Protein AF-A0A401TQV2-F1 (afdb_monomer_lite)

Sequence (112 aa):
MDKAWREVSLRTMISAWKKLWPECVAGRHFEGFKEPPVMPVIVSLGKSMGLEVSEEDVEELVEDHKNELTTEELQHLHKMQQEEVAEEISSEEEKGAGGNISSAEIKELCFL

Radius of gyration: 25.91 Å; chains: 1; bounding box: 52×68×43 Å

pLDDT: mean 79.49, std 15.05, range [44.44, 97.0]

Secondary structure (DSSP, 8-state):
-HHHHTTS-HHHHHHHHHHH-HHHHTT---TT-----HHHHHHHHHHHTT----HHHHHHHHHHT-SPPPHHHHHHHHHHHHHHHHHHHHHHHGGG-S----HHHHHHHTT-

Organism: Chiloscyllium punctatum (NCBI:txid137246)

Foldseek 3Di:
DVVVVVPQDPVNVLVVCCVVPVPVNPPDPVVPPPPPPVLVVVCVVCVVVVHDDDSVNVVVVCVVVVDDDDPVRVVVVVVVVVVVVVVVVVVVVVVVPPDDPDPVNVVVVVVD

Structure (mmCIF, N/CA/C/O backbone):
data_AF-A0A401TQV2-F1
#
_entry.id   AF-A0A401TQV2-F1
#
loop_
_atom_site.group_PDB
_atom_site.id
_atom_site.type_symbol
_atom_site.label_atom_id
_atom_site.label_alt_id
_atom_site.label_comp_id
_atom_site.label_asym_id
_atom_site.label_entity_id
_atom_site.label_seq_id
_atom_site.pdbx_PDB_ins_code
_atom_site.Cartn_x
_atom_site.Cartn_y
_atom_site.Cartn_z
_atom_site.occupancy
_atom_site.B_iso_or_equiv
_atom_site.auth_seq_id
_atom_site.auth_comp_id
_atom_site.auth_asym_id
_atom_site.auth_atom_id
_atom_site.pdbx_PDB_model_num
ATOM 1 N N . MET A 1 1 ? -0.790 8.997 21.495 1.00 54.03 1 MET A N 1
ATOM 2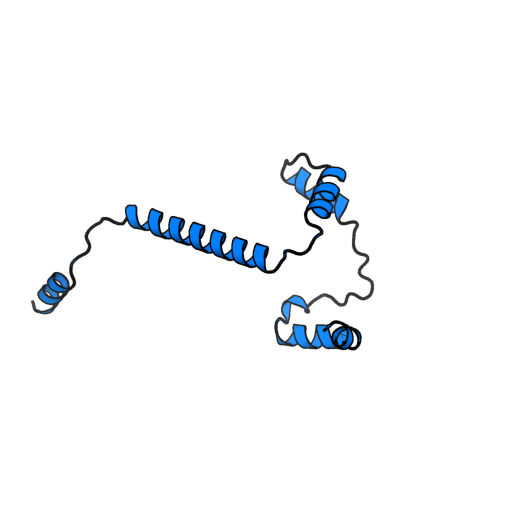 C CA . MET A 1 1 ? 0.248 8.027 21.929 1.00 54.03 1 MET A CA 1
ATOM 3 C C . MET A 1 1 ? 1.618 8.323 21.314 1.00 54.03 1 MET A C 1
ATOM 5 O O . MET A 1 1 ? 2.618 7.739 21.713 1.00 54.03 1 MET A O 1
ATOM 9 N N . ASP A 1 2 ? 1.704 9.300 20.418 1.00 65.44 2 ASP A N 1
ATOM 10 C CA . ASP A 1 2 ? 2.848 9.519 19.519 1.00 65.44 2 ASP A CA 1
ATOM 11 C C . ASP A 1 2 ? 4.083 10.088 20.215 1.00 65.44 2 ASP A C 1
ATOM 13 O O . ASP A 1 2 ? 5.184 10.074 19.675 1.00 65.44 2 ASP A O 1
ATOM 17 N N . LYS A 1 3 ? 3.915 10.608 21.435 1.00 74.19 3 LYS A N 1
ATOM 18 C CA . LYS A 1 3 ? 5.027 11.130 22.229 1.00 74.19 3 LYS A CA 1
ATOM 19 C C . LYS A 1 3 ? 5.921 10.009 22.769 1.00 74.19 3 LYS A C 1
ATOM 21 O O . LYS A 1 3 ? 7.132 10.151 22.715 1.00 74.19 3 LYS A O 1
ATOM 26 N N . ALA A 1 4 ? 5.333 8.897 23.215 1.00 78.12 4 ALA A N 1
ATOM 27 C CA . ALA A 1 4 ? 6.082 7.757 23.748 1.00 78.12 4 ALA A CA 1
ATOM 28 C C . ALA A 1 4 ? 6.836 6.999 22.642 1.00 78.12 4 ALA A C 1
ATOM 30 O O . ALA A 1 4 ? 7.974 6.587 22.835 1.00 78.12 4 ALA A O 1
ATOM 31 N N . TRP A 1 5 ? 6.237 6.879 21.453 1.00 77.25 5 TRP A N 1
ATOM 32 C CA . TRP A 1 5 ? 6.858 6.205 20.308 1.00 77.25 5 TRP A CA 1
ATOM 33 C C . TRP A 1 5 ? 8.083 6.935 19.754 1.00 77.25 5 TRP A C 1
ATOM 35 O O . TRP A 1 5 ? 9.018 6.284 19.298 1.00 77.25 5 TRP A O 1
ATOM 45 N N . ARG A 1 6 ? 8.134 8.269 19.862 1.00 79.62 6 ARG A N 1
ATOM 46 C CA . ARG A 1 6 ? 9.316 9.055 19.467 1.00 79.62 6 ARG A CA 1
ATOM 47 C C . ARG A 1 6 ? 10.558 8.758 20.309 1.00 79.62 6 ARG A C 1
ATOM 49 O O . ARG A 1 6 ? 11.668 8.964 19.831 1.00 79.62 6 ARG A O 1
ATOM 56 N N . GLU A 1 7 ? 10.385 8.284 21.540 1.00 86.50 7 GLU A N 1
ATOM 57 C CA . GLU A 1 7 ? 11.493 7.933 22.438 1.00 86.50 7 GLU A CA 1
ATOM 58 C C . GLU A 1 7 ? 12.022 6.511 22.181 1.00 86.50 7 GLU A C 1
ATOM 60 O O . GLU A 1 7 ? 13.107 6.144 22.642 1.00 86.50 7 GLU A O 1
ATOM 65 N N . VAL A 1 8 ? 11.285 5.697 21.417 1.00 84.31 8 VAL A N 1
ATOM 66 C CA . VAL A 1 8 ? 11.686 4.330 21.090 1.00 84.31 8 VAL A CA 1
ATOM 67 C C . VAL A 1 8 ? 12.704 4.358 19.959 1.00 84.31 8 VAL A C 1
ATOM 69 O O . VAL A 1 8 ? 12.393 4.645 18.806 1.00 84.31 8 VAL A O 1
ATOM 72 N N . SER A 1 9 ? 13.947 4.001 20.279 1.00 85.31 9 SER A N 1
ATOM 73 C CA . SER A 1 9 ? 14.971 3.839 19.250 1.00 85.31 9 SER A CA 1
ATOM 74 C C . SER A 1 9 ? 14.642 2.667 18.316 1.00 85.31 9 SER A C 1
ATOM 76 O O . SER A 1 9 ? 14.133 1.629 18.754 1.00 85.31 9 SER A O 1
ATOM 78 N N . LEU A 1 10 ? 15.034 2.783 17.043 1.00 81.12 10 LEU A N 1
ATOM 79 C CA . LEU A 1 10 ? 14.942 1.691 16.068 1.00 81.12 10 LEU A CA 1
ATOM 80 C C . LEU A 1 10 ? 15.606 0.409 16.596 1.00 81.12 10 LEU A C 1
ATOM 82 O O . LEU A 1 10 ? 15.074 -0.683 16.438 1.00 81.12 10 LEU A O 1
ATOM 86 N N . ARG A 1 11 ? 16.725 0.540 17.317 1.00 82.06 11 ARG A N 1
ATOM 87 C CA . ARG A 1 11 ? 17.410 -0.581 17.974 1.00 82.06 11 ARG A CA 1
ATOM 88 C C . ARG A 1 11 ? 16.522 -1.290 18.998 1.00 82.06 11 ARG A C 1
ATOM 90 O O . ARG A 1 11 ? 16.519 -2.521 19.048 1.00 82.06 11 ARG A O 1
ATOM 97 N N . THR A 1 12 ? 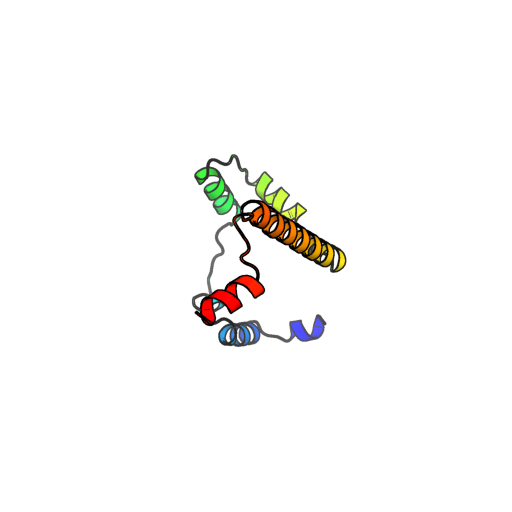15.798 -0.536 19.824 1.00 88.44 12 THR A N 1
ATOM 98 C CA . THR A 1 12 ? 14.869 -1.088 20.822 1.00 88.44 12 THR A CA 1
ATOM 99 C C . THR A 1 12 ? 13.741 -1.844 20.130 1.00 88.44 12 THR A C 1
ATOM 101 O O . THR A 1 12 ? 13.452 -2.982 20.495 1.00 88.44 12 THR A O 1
ATOM 104 N N . MET A 1 13 ? 13.173 -1.251 19.079 1.00 85.06 13 MET A N 1
ATOM 105 C CA . MET A 1 13 ? 12.110 -1.856 18.280 1.00 85.06 13 MET A CA 1
ATOM 106 C C . MET A 1 13 ? 12.575 -3.147 17.591 1.00 85.06 13 MET A C 1
ATOM 108 O O . MET A 1 13 ? 11.954 -4.192 17.763 1.00 85.06 13 MET A O 1
ATOM 112 N N . ILE A 1 14 ? 13.726 -3.119 16.914 1.00 83.38 14 ILE A N 1
ATOM 113 C CA . ILE A 1 14 ? 14.354 -4.298 16.296 1.00 83.38 14 ILE A CA 1
ATOM 114 C C . ILE A 1 14 ? 14.619 -5.391 17.339 1.00 83.38 14 ILE A C 1
ATOM 116 O O . ILE A 1 14 ? 14.393 -6.567 17.072 1.00 83.38 14 ILE A O 1
ATOM 120 N N . SER A 1 15 ? 15.065 -5.028 18.544 1.00 84.12 15 SER A N 1
ATOM 121 C CA . SER A 1 15 ? 15.335 -5.998 19.615 1.00 84.12 15 SER A CA 1
ATOM 122 C C . SER A 1 15 ? 14.062 -6.673 20.132 1.00 84.12 15 SER A C 1
ATOM 124 O O . SER A 1 15 ? 14.097 -7.858 20.466 1.00 84.12 15 SER A O 1
ATOM 126 N N . ALA A 1 16 ? 12.949 -5.939 20.195 1.00 89.25 16 ALA A N 1
ATOM 127 C CA . ALA A 1 16 ? 11.647 -6.493 20.552 1.00 89.25 16 ALA A CA 1
ATOM 128 C C . ALA A 1 16 ? 11.134 -7.439 19.455 1.00 89.25 16 ALA A C 1
ATOM 130 O O . ALA A 1 16 ? 10.824 -8.597 19.738 1.00 89.25 16 ALA A O 1
ATOM 131 N N . TRP A 1 17 ? 11.156 -6.994 18.196 1.00 85.88 17 TRP A N 1
ATOM 132 C CA . TRP A 1 17 ? 10.753 -7.810 17.050 1.00 85.88 17 TRP A CA 1
ATOM 133 C C . TRP A 1 17 ? 11.624 -9.049 16.869 1.00 85.88 17 TRP A C 1
ATOM 135 O O . TRP A 1 17 ? 11.097 -10.110 16.571 1.00 85.88 17 TRP A O 1
ATOM 145 N N . LYS A 1 18 ? 12.928 -8.980 17.154 1.00 85.81 18 LYS A N 1
ATOM 146 C CA . LYS A 1 18 ? 13.828 -10.142 17.089 1.00 85.81 18 LYS A CA 1
ATOM 147 C C . LYS A 1 18 ? 13.421 -11.259 18.049 1.00 85.81 18 LYS A C 1
ATOM 149 O O . LYS A 1 18 ? 13.705 -12.418 17.774 1.00 85.81 18 LYS A O 1
ATOM 154 N N . LYS A 1 19 ? 12.803 -10.921 19.186 1.00 87.94 19 LYS A N 1
ATOM 155 C CA . LYS A 1 19 ? 12.316 -11.913 20.155 1.00 87.94 19 LYS A CA 1
ATOM 156 C C . LYS A 1 19 ? 10.995 -12.542 19.724 1.00 87.94 19 LYS A C 1
ATOM 158 O O . LYS A 1 19 ? 10.797 -13.721 19.981 1.00 87.94 19 LYS A O 1
ATOM 163 N N . LEU A 1 20 ? 10.109 -11.753 19.118 1.00 87.62 20 LEU A N 1
ATOM 164 C CA . LEU A 1 20 ? 8.775 -12.199 18.709 1.00 87.62 20 LEU A CA 1
ATOM 165 C C . LEU A 1 20 ? 8.795 -12.915 17.356 1.00 87.62 20 LEU A C 1
ATOM 167 O O . LEU A 1 20 ? 8.156 -13.945 17.192 1.00 87.62 20 LEU A O 1
ATOM 171 N N . TRP A 1 21 ? 9.557 -12.381 16.406 1.00 83.19 21 TRP A N 1
ATOM 172 C CA . TRP A 1 21 ? 9.691 -12.895 15.051 1.00 83.19 21 TRP A CA 1
ATOM 173 C C . TRP A 1 21 ? 11.144 -12.757 14.573 1.00 83.19 21 TRP A C 1
ATOM 175 O O . TRP A 1 21 ? 11.490 -11.821 13.842 1.00 83.19 21 TRP A O 1
ATOM 185 N N . PRO A 1 22 ? 12.021 -13.700 14.961 1.00 80.25 22 PRO A N 1
ATOM 186 C CA . PRO A 1 22 ? 13.439 -13.652 14.622 1.00 80.25 22 PRO A CA 1
ATOM 187 C C . PRO A 1 22 ? 13.690 -13.560 13.116 1.00 80.25 22 PRO A C 1
ATOM 189 O O . PRO A 1 22 ? 14.563 -12.807 12.704 1.00 80.25 22 PRO A O 1
ATOM 192 N N . GLU A 1 23 ? 12.904 -14.259 12.297 1.00 76.88 23 GLU A N 1
ATOM 193 C CA . GLU A 1 23 ? 13.045 -14.290 10.833 1.00 76.88 23 GLU A CA 1
ATOM 194 C C . GLU A 1 23 ? 12.780 -12.936 10.161 1.00 76.88 23 GLU A C 1
ATOM 196 O O . GLU A 1 23 ? 13.433 -12.597 9.182 1.00 76.88 23 GLU A O 1
ATOM 201 N N . CYS A 1 24 ? 11.896 -12.106 10.725 1.00 68.88 24 CYS A N 1
ATOM 202 C CA . CYS A 1 24 ? 11.616 -10.765 10.206 1.00 68.88 24 CYS A CA 1
ATOM 203 C C . CYS A 1 24 ? 12.787 -9.792 10.468 1.00 68.88 24 CYS A C 1
ATOM 205 O O . CYS A 1 24 ? 12.930 -8.758 9.810 1.00 68.88 24 CYS A O 1
ATOM 207 N N . VAL A 1 25 ? 13.658 -10.130 11.423 1.00 72.25 25 VAL A N 1
ATOM 208 C CA . VAL A 1 25 ? 14.847 -9.345 11.791 1.00 72.25 25 VAL A CA 1
ATOM 209 C C . VAL A 1 25 ? 16.149 -10.002 11.308 1.00 72.25 25 VAL A C 1
ATOM 211 O O . VAL A 1 25 ? 17.175 -9.332 11.164 1.00 72.25 25 VAL A O 1
ATOM 214 N N . ALA A 1 26 ? 16.132 -11.303 11.029 1.00 60.03 26 ALA A N 1
ATOM 215 C CA . ALA A 1 26 ? 17.272 -12.054 10.535 1.00 60.03 26 ALA A CA 1
ATOM 216 C C . ALA A 1 26 ? 17.553 -11.665 9.077 1.00 60.03 26 ALA A C 1
ATOM 218 O O . ALA A 1 26 ? 16.842 -12.056 8.163 1.00 60.03 26 ALA A O 1
ATOM 219 N N . GLY A 1 27 ? 18.601 -10.868 8.864 1.00 57.47 27 GLY A N 1
ATOM 220 C CA . GLY A 1 27 ? 19.101 -10.525 7.527 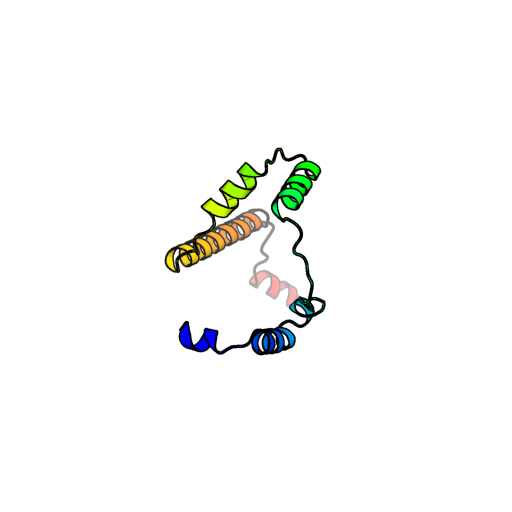1.00 57.47 27 GLY A CA 1
ATOM 221 C C . GLY A 1 27 ? 19.027 -9.045 7.158 1.00 57.47 27 GLY A C 1
ATOM 222 O O . GLY A 1 27 ? 19.660 -8.646 6.187 1.00 57.47 27 GLY A O 1
ATOM 223 N N . ARG A 1 28 ? 18.345 -8.199 7.942 1.00 58.16 28 ARG A N 1
ATOM 224 C CA . ARG A 1 28 ? 18.293 -6.749 7.687 1.00 58.16 28 ARG A CA 1
ATOM 225 C C . ARG A 1 28 ? 19.077 -5.958 8.724 1.00 58.16 28 ARG A C 1
ATOM 227 O O . ARG A 1 28 ? 18.518 -5.290 9.588 1.00 58.16 28 ARG A O 1
ATOM 234 N N . HIS A 1 29 ? 20.402 -5.992 8.606 1.00 56.78 29 HIS A N 1
ATOM 235 C CA . HIS A 1 29 ? 21.175 -4.809 8.969 1.00 56.78 29 HIS A CA 1
ATOM 236 C C . HIS A 1 29 ? 20.904 -3.778 7.866 1.00 56.78 29 HIS A C 1
ATOM 238 O O . HIS A 1 29 ? 21.529 -3.823 6.816 1.00 56.78 29 HIS A O 1
ATOM 244 N N . PHE A 1 30 ? 19.938 -2.880 8.076 1.00 55.91 30 PHE A N 1
ATOM 245 C CA . PHE A 1 30 ? 19.582 -1.797 7.141 1.00 55.91 30 PHE A CA 1
ATOM 246 C C . PHE A 1 30 ? 20.696 -0.740 6.963 1.00 55.91 30 PHE A C 1
ATOM 248 O O . PHE A 1 30 ? 20.463 0.347 6.445 1.00 55.91 30 PHE A O 1
ATOM 255 N N . GLU A 1 31 ? 21.919 -1.029 7.402 1.00 53.62 31 GLU A N 1
ATOM 256 C CA . GLU A 1 31 ? 23.060 -0.137 7.263 1.00 53.62 31 GLU A CA 1
ATOM 257 C C . GLU A 1 31 ? 23.592 -0.258 5.827 1.00 53.62 31 GLU A C 1
ATOM 259 O O . GLU A 1 31 ? 24.222 -1.250 5.466 1.00 53.62 31 GLU A O 1
ATOM 264 N N . GLY A 1 32 ? 23.285 0.727 4.978 1.00 54.31 32 GLY A N 1
ATOM 265 C CA . GLY A 1 32 ? 23.749 0.761 3.586 1.00 54.31 32 GLY A CA 1
ATOM 266 C C . GLY A 1 32 ? 22.845 0.059 2.567 1.00 54.31 32 GLY A C 1
ATOM 267 O O . GLY A 1 32 ? 23.259 -0.116 1.421 1.00 54.31 32 GLY A O 1
ATOM 268 N N . PHE A 1 33 ? 21.612 -0.309 2.935 1.00 54.69 33 PHE A N 1
ATOM 269 C CA . PHE A 1 33 ? 20.620 -0.742 1.951 1.00 54.69 33 PHE A CA 1
ATOM 270 C C . PHE A 1 33 ? 20.218 0.460 1.092 1.00 54.69 33 PHE A C 1
ATOM 272 O O . PHE A 1 33 ? 19.452 1.323 1.518 1.00 54.69 33 PHE A O 1
ATOM 279 N N . LYS A 1 34 ? 20.777 0.544 -0.117 1.00 59.66 34 LYS A N 1
ATOM 280 C CA . LYS A 1 34 ? 20.267 1.454 -1.135 1.00 59.66 34 LYS A CA 1
ATOM 281 C C . LYS A 1 34 ? 19.004 0.814 -1.681 1.00 59.66 34 LYS A C 1
ATOM 283 O O . LYS A 1 34 ? 19.091 -0.119 -2.475 1.00 59.66 34 LYS A O 1
ATOM 288 N N . GLU A 1 35 ? 17.866 1.281 -1.188 1.00 60.72 35 GLU A N 1
ATOM 289 C CA . GLU A 1 35 ? 16.561 0.818 -1.632 1.00 60.72 35 GLU A CA 1
ATOM 290 C C . GLU A 1 35 ? 16.502 0.967 -3.160 1.00 60.72 35 GLU A C 1
ATOM 292 O O . GLU A 1 35 ? 16.697 2.076 -3.679 1.00 60.72 35 GLU A O 1
ATOM 297 N N . PRO A 1 36 ? 16.401 -0.145 -3.911 1.00 66.12 36 PRO A N 1
ATOM 298 C CA . PRO A 1 36 ? 16.291 -0.058 -5.353 1.00 66.12 36 PRO A CA 1
ATOM 299 C C . PRO A 1 36 ? 15.009 0.709 -5.689 1.00 66.12 36 PRO A C 1
ATOM 301 O O . PRO A 1 36 ? 14.040 0.630 -4.931 1.00 66.12 36 PRO A O 1
ATOM 304 N N . PRO A 1 37 ? 14.979 1.454 -6.806 1.00 78.62 37 PRO A N 1
ATOM 305 C CA . PRO A 1 37 ? 13.764 2.141 -7.214 1.00 78.62 37 PRO A CA 1
ATOM 306 C C . PRO A 1 37 ? 12.651 1.097 -7.375 1.00 78.62 37 PRO A C 1
ATOM 308 O O . PRO A 1 37 ? 12.754 0.188 -8.196 1.00 78.62 37 PRO A O 1
ATOM 311 N N . VAL A 1 38 ? 11.627 1.191 -6.527 1.00 83.94 38 VAL A N 1
ATOM 312 C CA . VAL A 1 38 ? 10.589 0.159 -6.379 1.00 83.94 38 V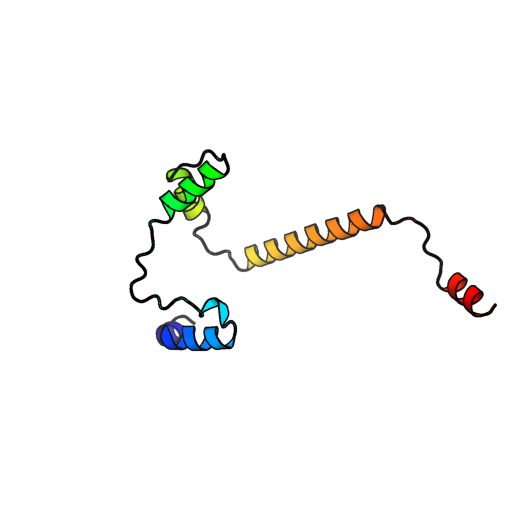AL A CA 1
ATOM 313 C C . VAL A 1 38 ? 9.675 0.127 -7.608 1.00 83.94 38 VAL A C 1
ATOM 315 O O . VAL A 1 38 ? 9.343 -0.946 -8.106 1.00 83.94 38 VAL A O 1
ATOM 318 N N . MET A 1 39 ? 9.369 1.303 -8.159 1.00 87.44 39 MET A N 1
ATOM 319 C CA . MET A 1 39 ? 8.527 1.492 -9.346 1.00 87.44 39 MET A CA 1
ATOM 320 C C . MET A 1 39 ? 8.976 0.653 -10.559 1.00 87.44 39 MET A C 1
ATOM 322 O O . MET A 1 39 ? 8.202 -0.193 -11.014 1.00 87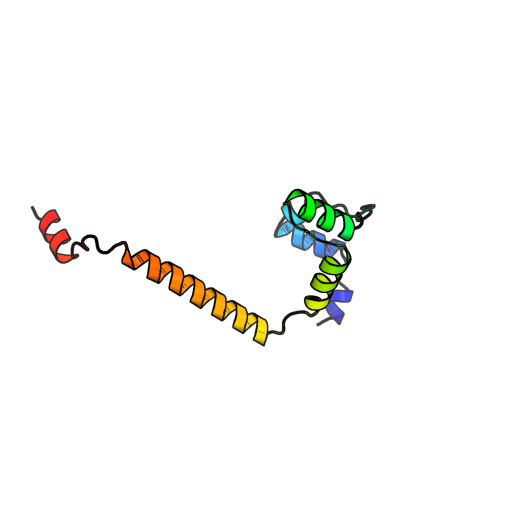.44 39 MET A O 1
ATOM 326 N N . PRO A 1 40 ? 10.228 0.760 -11.054 1.00 89.50 40 PRO A N 1
ATOM 327 C CA . PRO A 1 40 ? 10.665 -0.026 -12.207 1.00 89.50 40 PRO A CA 1
ATOM 328 C C . PRO A 1 40 ? 10.729 -1.533 -11.923 1.00 89.50 40 PRO A C 1
ATOM 330 O O . PRO A 1 40 ? 10.572 -2.332 -12.847 1.00 89.50 40 PRO A O 1
ATOM 333 N N . VAL A 1 41 ? 10.930 -1.947 -10.665 1.00 92.44 41 VAL A N 1
ATOM 334 C CA . VAL A 1 41 ? 10.896 -3.369 -10.282 1.00 92.44 41 VAL A CA 1
ATOM 335 C C . VAL A 1 41 ? 9.475 -3.920 -10.396 1.00 92.44 41 VAL A C 1
ATOM 337 O O . VAL A 1 41 ? 9.289 -4.982 -10.990 1.00 92.44 41 VAL A O 1
ATOM 340 N N . ILE A 1 42 ? 8.478 -3.190 -9.889 1.00 92.56 42 ILE A N 1
ATOM 341 C CA . ILE A 1 42 ? 7.062 -3.576 -9.979 1.00 92.56 42 ILE A CA 1
ATOM 342 C C . ILE A 1 42 ? 6.616 -3.637 -11.442 1.00 92.56 42 ILE A C 1
ATOM 344 O O . ILE A 1 42 ? 6.051 -4.643 -11.867 1.00 92.56 42 ILE A O 1
ATOM 348 N N . VAL A 1 43 ? 6.943 -2.618 -12.241 1.00 94.94 43 VAL A N 1
ATOM 349 C CA . VAL A 1 43 ? 6.620 -2.589 -13.677 1.00 94.94 43 VAL A CA 1
ATOM 350 C C . VAL A 1 43 ? 7.271 -3.757 -14.420 1.00 94.94 43 VAL A C 1
ATOM 352 O O . VAL A 1 43 ? 6.627 -4.420 -15.234 1.00 94.94 43 VAL A O 1
ATOM 355 N N . SER A 1 44 ? 8.544 -4.055 -14.136 1.00 94.75 44 SER A N 1
ATOM 356 C CA . SER A 1 44 ? 9.229 -5.212 -14.722 1.00 94.75 44 SER A CA 1
ATOM 357 C C . SER A 1 44 ? 8.562 -6.532 -14.333 1.00 94.75 44 SER A C 1
ATOM 359 O O . SER A 1 44 ? 8.466 -7.435 -15.167 1.00 94.75 44 SER A O 1
ATOM 361 N N . LEU A 1 45 ? 8.119 -6.662 -13.081 1.00 95.62 45 LEU A N 1
ATOM 362 C CA . LEU A 1 45 ? 7.430 -7.852 -12.595 1.00 95.62 45 LEU A CA 1
ATOM 363 C C . LEU A 1 45 ? 6.077 -8.026 -13.294 1.00 95.62 45 LEU A C 1
ATOM 365 O O . LEU A 1 45 ? 5.821 -9.100 -13.836 1.00 95.62 45 LEU A O 1
ATOM 369 N N . GLY A 1 46 ? 5.266 -6.967 -13.367 1.00 96.00 46 GLY A N 1
ATOM 370 C CA . GLY A 1 46 ? 3.983 -6.979 -14.073 1.00 96.00 46 GLY A CA 1
ATOM 371 C C . GLY A 1 46 ? 4.147 -7.400 -15.533 1.00 96.00 46 GLY A C 1
ATOM 372 O O . GLY A 1 46 ? 3.506 -8.350 -15.981 1.00 96.00 46 GLY A O 1
ATOM 373 N N . LYS A 1 47 ? 5.117 -6.808 -16.239 1.00 96.06 47 LYS A N 1
ATOM 374 C CA . LYS A 1 47 ? 5.451 -7.192 -17.621 1.00 96.06 47 LYS A CA 1
ATOM 375 C C . LYS A 1 47 ? 5.867 -8.657 -17.745 1.00 96.06 47 LYS A C 1
ATOM 377 O O . LYS A 1 47 ? 5.454 -9.328 -18.685 1.00 96.06 47 LYS A O 1
ATOM 382 N N . SER A 1 48 ? 6.648 -9.180 -16.795 1.00 97.00 48 SER A N 1
ATOM 383 C CA . SER A 1 48 ? 7.038 -10.600 -16.785 1.00 97.00 48 SER A CA 1
ATOM 384 C C . SER A 1 48 ? 5.858 -11.555 -16.573 1.00 97.00 48 SER A C 1
ATOM 386 O O . SER A 1 48 ? 5.900 -12.693 -17.035 1.00 97.00 48 SER A O 1
ATOM 388 N N . MET A 1 49 ? 4.792 -11.076 -15.927 1.00 96.56 49 MET A N 1
ATOM 389 C CA . MET A 1 49 ? 3.523 -11.784 -15.751 1.00 96.56 49 MET A CA 1
ATOM 390 C C . MET A 1 49 ? 2.560 -11.587 -16.934 1.00 96.56 49 MET A C 1
ATOM 392 O O . MET A 1 49 ? 1.454 -12.117 -16.911 1.00 96.56 49 MET A O 1
ATOM 396 N N . GLY A 1 50 ? 2.967 -10.849 -17.975 1.00 96.19 50 GLY A N 1
ATOM 397 C CA . GLY A 1 50 ? 2.125 -10.531 -19.130 1.00 96.19 50 GLY A CA 1
ATOM 398 C C . GLY A 1 50 ? 1.108 -9.416 -18.873 1.00 96.19 50 GLY A C 1
ATOM 399 O O . GLY A 1 50 ? 0.175 -9.266 -19.656 1.00 96.19 50 GLY A O 1
ATOM 400 N N . LEU A 1 51 ? 1.274 -8.649 -17.792 1.00 96.56 51 LEU A N 1
ATOM 401 C CA . LEU A 1 51 ? 0.444 -7.489 -17.486 1.00 96.56 51 LEU A CA 1
ATOM 402 C C . LEU A 1 51 ? 0.983 -6.248 -18.208 1.00 96.56 51 LEU A C 1
ATOM 404 O O . LEU A 1 51 ? 2.193 -5.999 -18.239 1.00 96.56 51 LEU A O 1
ATOM 408 N N . GLU A 1 52 ? 0.075 -5.449 -18.759 1.00 95.19 52 GLU A N 1
ATOM 409 C CA . GLU A 1 52 ? 0.379 -4.119 -19.279 1.00 95.19 52 GLU A CA 1
ATOM 410 C C . GLU A 1 52 ? 0.306 -3.126 -18.117 1.00 95.19 52 GLU A C 1
ATOM 412 O O . GLU A 1 52 ? -0.776 -2.727 -17.708 1.00 95.19 52 GLU A O 1
ATOM 417 N N . VAL A 1 53 ? 1.469 -2.824 -17.530 1.00 94.44 53 VAL A N 1
ATOM 418 C CA . VAL A 1 53 ? 1.608 -1.929 -16.371 1.00 94.44 53 VAL A CA 1
ATOM 419 C C . VAL A 1 53 ? 2.666 -0.871 -16.675 1.00 94.44 53 VAL A C 1
ATOM 421 O O . VAL A 1 53 ? 3.777 -1.190 -17.129 1.00 94.44 53 VAL A O 1
ATOM 424 N N . SER A 1 54 ? 2.318 0.384 -16.427 1.00 95.38 54 SER A N 1
ATOM 425 C CA . SER A 1 54 ? 3.162 1.569 -16.515 1.00 95.38 54 SER A CA 1
ATOM 426 C C . SER A 1 54 ? 3.594 2.046 -15.120 1.00 95.38 54 SER A C 1
ATOM 428 O O . SER A 1 54 ? 3.094 1.573 -14.103 1.00 95.38 54 SER A O 1
ATOM 430 N N . GLU A 1 55 ? 4.571 2.955 -15.048 1.00 93.12 55 GLU A N 1
ATOM 431 C CA . GLU A 1 55 ? 4.940 3.561 -13.757 1.00 93.12 55 GLU A CA 1
ATOM 432 C C . GLU A 1 55 ? 3.816 4.454 -13.210 1.00 93.12 55 GLU A C 1
ATOM 434 O O . GLU A 1 55 ? 3.638 4.504 -11.998 1.00 93.12 55 GLU A O 1
ATOM 439 N N . GLU A 1 56 ? 3.032 5.088 -14.089 1.00 94.25 56 GLU A N 1
ATOM 440 C CA . GLU A 1 56 ? 1.875 5.914 -13.720 1.00 94.25 56 GLU A CA 1
ATOM 441 C C . GLU A 1 56 ? 0.779 5.063 -13.069 1.00 94.25 56 GLU A C 1
ATOM 443 O O . GLU A 1 56 ? 0.283 5.432 -12.012 1.00 94.25 56 GLU A O 1
ATOM 448 N N . ASP A 1 57 ? 0.503 3.872 -13.609 1.00 93.81 57 ASP A N 1
ATOM 449 C CA . ASP A 1 57 ? -0.503 2.950 -13.057 1.00 93.81 57 ASP A CA 1
ATOM 450 C C . ASP A 1 57 ? -0.140 2.509 -11.626 1.00 93.81 57 ASP A C 1
ATOM 452 O O . ASP A 1 57 ? -0.997 2.327 -10.763 1.00 93.81 57 ASP A O 1
ATOM 456 N N . VAL A 1 58 ? 1.158 2.316 -11.362 1.00 92.44 58 VAL A N 1
ATOM 457 C CA . VAL A 1 58 ? 1.648 1.954 -10.025 1.00 92.44 58 VAL A CA 1
ATOM 458 C C . VAL A 1 58 ? 1.562 3.153 -9.079 1.00 92.44 58 VAL A C 1
ATOM 460 O O . VAL A 1 58 ? 1.270 2.971 -7.900 1.00 92.44 58 VAL A O 1
ATOM 463 N N . GLU A 1 59 ? 1.814 4.367 -9.569 1.00 91.75 59 G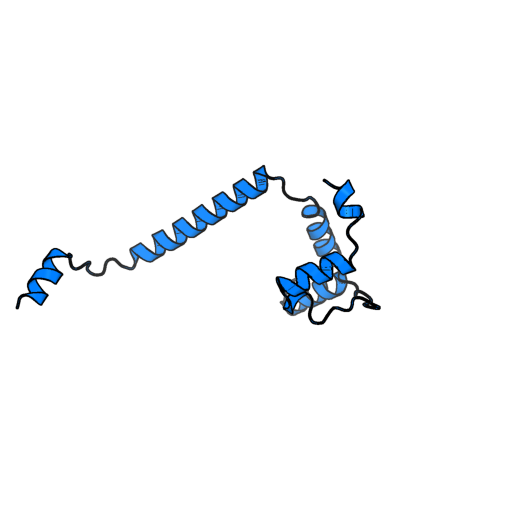LU A N 1
ATOM 464 C CA . GLU A 1 59 ? 1.747 5.586 -8.759 1.00 91.75 59 GLU A CA 1
ATOM 465 C C . GLU A 1 59 ? 0.299 5.932 -8.398 1.00 91.75 59 GLU A C 1
ATOM 467 O O . GLU A 1 59 ? 0.023 6.217 -7.233 1.00 91.75 59 GLU A O 1
ATOM 472 N N . GLU A 1 60 ? -0.628 5.800 -9.350 1.00 93.31 60 GLU A N 1
ATOM 473 C CA . GLU A 1 60 ? -2.073 5.899 -9.124 1.00 93.31 60 GLU A CA 1
ATOM 474 C C . GLU A 1 60 ? -2.519 4.919 -8.033 1.00 93.31 60 GLU A C 1
ATOM 476 O O . GLU A 1 60 ? -3.096 5.336 -7.030 1.00 93.31 60 GLU A O 1
ATOM 481 N N . LEU A 1 61 ? -2.157 3.637 -8.160 1.00 91.81 61 LEU A N 1
ATOM 482 C CA . LEU A 1 61 ? -2.512 2.614 -7.174 1.00 91.81 61 LEU A CA 1
ATOM 483 C C . LEU A 1 61 ? -1.987 2.943 -5.767 1.00 91.81 61 LEU A C 1
ATOM 485 O O . LEU A 1 61 ? -2.680 2.726 -4.771 1.00 91.81 61 LEU A O 1
ATOM 489 N N . VAL A 1 62 ? -0.751 3.439 -5.668 1.00 88.81 62 VAL A N 1
ATOM 490 C CA . VAL A 1 62 ? -0.143 3.809 -4.382 1.00 88.81 62 VAL A CA 1
ATOM 491 C C . VAL A 1 62 ? -0.846 5.017 -3.770 1.00 88.81 62 VAL A C 1
ATOM 493 O O . VAL A 1 62 ? -1.100 5.016 -2.565 1.00 88.81 62 VAL A O 1
ATOM 496 N N . GLU A 1 63 ? -1.158 6.039 -4.566 1.00 90.25 63 GLU A N 1
ATOM 497 C CA . GLU A 1 63 ? -1.815 7.247 -4.066 1.00 90.25 63 GLU A CA 1
ATOM 498 C C . GLU A 1 63 ? -3.277 6.992 -3.676 1.00 90.25 63 GLU A C 1
ATOM 500 O O . GLU A 1 63 ? -3.700 7.457 -2.613 1.00 90.25 63 GLU A O 1
ATOM 505 N N . ASP A 1 64 ? -4.013 6.182 -4.440 1.00 89.25 64 ASP A N 1
ATOM 506 C CA . ASP A 1 64 ? -5.386 5.775 -4.114 1.00 89.25 64 ASP A CA 1
ATOM 507 C C . ASP A 1 64 ? -5.461 5.021 -2.774 1.00 89.25 64 ASP A C 1
ATOM 509 O O . ASP A 1 64 ? -6.412 5.182 -2.005 1.00 89.25 64 ASP A O 1
ATOM 513 N N . HIS A 1 65 ? -4.424 4.241 -2.452 1.00 84.88 65 HIS A N 1
ATOM 514 C CA . HIS A 1 65 ? -4.342 3.414 -1.243 1.00 84.88 65 HIS A CA 1
ATOM 515 C C . HIS A 1 65 ? -3.455 4.012 -0.141 1.00 84.88 65 HIS A C 1
ATOM 517 O O . HIS A 1 65 ? -3.087 3.333 0.820 1.00 84.88 65 HIS A O 1
ATOM 523 N N . LYS A 1 66 ? -3.096 5.289 -0.258 1.00 88.06 66 LYS A N 1
ATOM 524 C CA . LYS A 1 66 ? -2.182 5.960 0.674 1.00 88.06 66 LYS A CA 1
ATOM 525 C C . LYS A 1 66 ? -2.774 6.183 2.057 1.00 88.06 66 LYS A C 1
ATOM 527 O O . LYS A 1 66 ? -2.042 6.257 3.044 1.00 88.06 66 LYS A O 1
ATOM 532 N N . ASN A 1 67 ? -4.088 6.362 2.114 1.00 89.56 67 ASN A N 1
ATOM 533 C CA . ASN A 1 67 ? -4.776 6.641 3.361 1.00 89.56 67 ASN A CA 1
ATOM 534 C C . ASN A 1 67 ? -4.930 5.353 4.166 1.00 89.56 67 ASN A C 1
ATOM 536 O O . ASN A 1 67 ? -5.376 4.329 3.654 1.00 89.56 67 ASN A O 1
ATOM 540 N N . GLU A 1 68 ? -4.580 5.422 5.448 1.00 88.00 68 GLU A N 1
ATOM 541 C CA . GLU A 1 68 ? -4.863 4.333 6.373 1.00 88.00 68 GLU A CA 1
ATOM 542 C C . GLU A 1 68 ? -6.376 4.132 6.488 1.00 88.00 68 GLU A C 1
ATOM 544 O O . GLU A 1 68 ? -7.140 5.098 6.553 1.00 88.00 68 GLU A O 1
ATOM 549 N N . LEU A 1 69 ? -6.797 2.868 6.545 1.00 89.81 69 LEU A N 1
ATOM 550 C CA . LEU A 1 69 ? -8.190 2.532 6.806 1.00 89.81 69 LEU A CA 1
ATOM 551 C C . LEU A 1 69 ? -8.606 3.054 8.179 1.00 89.81 69 LEU A C 1
ATOM 553 O O . LEU A 1 69 ? -7.890 2.906 9.177 1.00 89.81 69 LEU A O 1
ATOM 557 N N . THR A 1 70 ? -9.811 3.602 8.244 1.00 92.31 70 THR A N 1
ATOM 558 C CA . THR A 1 70 ? -10.454 3.914 9.517 1.00 92.31 70 THR A CA 1
ATOM 559 C C . THR A 1 70 ? -10.807 2.630 10.273 1.00 92.31 70 THR A C 1
ATOM 561 O O . THR A 1 70 ? -10.852 1.526 9.720 1.00 92.31 70 THR A O 1
ATOM 564 N N . THR A 1 71 ? -11.067 2.756 11.577 1.00 93.62 71 THR A N 1
ATOM 565 C CA . THR A 1 71 ? -11.443 1.594 12.401 1.00 93.62 71 THR A CA 1
ATOM 566 C C . THR A 1 71 ? -12.759 0.983 11.915 1.00 93.62 71 THR A C 1
ATOM 568 O O . THR A 1 71 ? -12.928 -0.234 11.935 1.00 93.62 71 THR A O 1
ATOM 571 N N . GLU A 1 72 ? -13.672 1.824 11.444 1.00 94.88 72 GLU A N 1
ATOM 572 C CA . GLU A 1 72 ? -14.977 1.460 10.913 1.00 94.88 72 GLU A CA 1
ATOM 573 C C . GLU A 1 72 ? -14.851 0.683 9.593 1.00 94.88 72 GLU A C 1
ATOM 575 O O . GLU A 1 72 ? -15.470 -0.370 9.436 1.00 94.88 72 GLU A O 1
ATOM 580 N N . GLU A 1 73 ? -14.003 1.148 8.669 1.00 92.75 73 GLU A N 1
ATOM 581 C CA . GLU A 1 73 ? -13.725 0.452 7.403 1.00 92.75 73 GLU A CA 1
ATOM 582 C C . GLU A 1 73 ? -13.038 -0.896 7.637 1.00 92.75 73 GLU A C 1
ATOM 584 O O . GLU A 1 73 ? -13.397 -1.894 7.009 1.00 92.75 73 GLU A O 1
ATOM 589 N N . LEU A 1 74 ? -12.104 -0.959 8.592 1.00 93.44 74 LEU A N 1
ATOM 590 C CA . LEU A 1 74 ? -11.436 -2.206 8.962 1.00 93.44 74 LEU A CA 1
ATOM 591 C C . LEU A 1 74 ? -12.422 -3.229 9.550 1.00 93.44 74 LEU A C 1
ATOM 593 O O . LEU A 1 74 ? -12.367 -4.414 9.219 1.00 93.44 74 LEU A O 1
ATOM 597 N N . GLN A 1 75 ? -13.350 -2.782 10.402 1.00 95.25 75 GLN A N 1
ATOM 598 C CA . GLN A 1 75 ? -14.413 -3.635 10.944 1.00 95.25 75 GLN A CA 1
ATOM 599 C C . GLN A 1 75 ? -15.360 -4.136 9.850 1.00 95.25 75 GLN A C 1
ATOM 601 O O . GLN A 1 75 ? -15.775 -5.297 9.884 1.00 95.25 75 GLN A O 1
ATOM 606 N N . HIS A 1 76 ? -15.685 -3.283 8.878 1.00 95.06 76 HIS A N 1
ATOM 607 C CA . HIS A 1 76 ? -16.510 -3.659 7.736 1.00 95.06 76 HIS A CA 1
ATOM 608 C C . HIS A 1 76 ? -15.830 -4.733 6.877 1.00 95.06 76 HIS A C 1
ATOM 610 O O . HIS A 1 76 ? -16.442 -5.760 6.591 1.00 95.06 76 HIS A O 1
ATOM 616 N N . LEU A 1 77 ? -14.547 -4.549 6.550 1.00 93.19 77 LEU A N 1
ATOM 617 C CA . LEU A 1 77 ? -13.727 -5.533 5.833 1.00 93.19 77 LEU A CA 1
ATOM 618 C C . LEU A 1 77 ? -13.683 -6.886 6.548 1.00 93.19 77 LEU A C 1
ATOM 620 O O . LEU A 1 77 ? -13.907 -7.922 5.928 1.00 93.19 77 LEU A O 1
ATOM 624 N N . HIS A 1 78 ? -13.460 -6.882 7.864 1.00 92.44 78 HIS A N 1
ATOM 625 C CA . HIS A 1 78 ? -13.457 -8.113 8.654 1.00 92.44 78 HIS A CA 1
ATOM 626 C C . HIS A 1 78 ? -14.812 -8.833 8.611 1.00 92.44 78 HIS A C 1
ATOM 628 O O . HIS A 1 78 ? -14.856 -10.058 8.522 1.00 92.44 78 HIS A O 1
ATOM 634 N N . LYS A 1 79 ? -15.924 -8.088 8.630 1.00 94.69 79 LYS A N 1
ATOM 635 C CA . LYS A 1 79 ? -17.261 -8.672 8.486 1.00 94.69 79 LYS A CA 1
ATOM 636 C C . LYS A 1 79 ? -17.457 -9.299 7.101 1.00 94.69 79 LYS A C 1
ATOM 638 O O . LYS A 1 79 ? -17.926 -10.428 7.034 1.00 94.69 79 LYS A O 1
ATOM 643 N N . MET A 1 80 ? -17.078 -8.593 6.032 1.00 92.19 80 MET A N 1
ATOM 644 C CA . MET A 1 80 ? -17.167 -9.113 4.660 1.00 92.19 80 MET A CA 1
ATOM 645 C C . MET A 1 80 ? -16.380 -10.416 4.505 1.00 92.19 80 MET A C 1
ATOM 647 O O . MET A 1 80 ? -16.908 -11.388 3.980 1.00 92.19 80 MET A O 1
ATOM 651 N N . GLN A 1 81 ? -15.154 -10.462 5.035 1.00 92.88 81 GLN A N 1
ATOM 652 C CA . GLN A 1 81 ? -14.327 -11.668 5.000 1.00 92.88 81 GLN A CA 1
ATOM 653 C C . GLN A 1 81 ? -14.983 -12.842 5.742 1.00 92.88 81 GLN A C 1
ATOM 655 O O . GLN A 1 81 ? -14.928 -13.974 5.277 1.00 92.88 81 GLN A O 1
ATOM 660 N N . GLN A 1 82 ? -15.605 -12.598 6.901 1.00 90.94 82 GLN A N 1
ATOM 661 C CA . GLN A 1 82 ? -16.316 -13.655 7.628 1.00 90.94 82 GLN A CA 1
ATOM 662 C C . GLN A 1 82 ? -17.537 -14.178 6.866 1.00 90.94 82 GLN A C 1
ATOM 664 O O . GLN A 1 82 ? -17.847 -15.362 6.968 1.00 90.94 82 GLN A O 1
ATOM 669 N N . GLU A 1 83 ? -18.225 -13.307 6.132 1.00 91.00 83 GLU A N 1
ATOM 670 C CA . GLU A 1 83 ? -19.390 -13.660 5.322 1.00 91.00 83 GLU A CA 1
ATOM 671 C C . GLU A 1 83 ? -18.985 -14.493 4.098 1.00 91.00 83 GLU A C 1
ATOM 673 O O . GLU A 1 83 ? -19.560 -15.554 3.881 1.00 91.00 83 GLU A O 1
ATOM 678 N N . GLU A 1 84 ? -17.922 -14.100 3.390 1.00 86.81 84 GLU A N 1
ATOM 679 C CA . GLU A 1 84 ? -17.343 -14.865 2.273 1.00 86.81 84 GLU A CA 1
ATOM 680 C C . GLU A 1 84 ? -16.896 -16.265 2.715 1.00 86.81 84 GLU A C 1
ATOM 682 O O . GLU A 1 84 ? -17.280 -17.266 2.112 1.00 86.81 84 GLU A O 1
ATOM 687 N N . VAL A 1 85 ? -16.167 -16.353 3.834 1.00 82.88 85 VAL A N 1
ATOM 688 C CA . VAL A 1 85 ? -15.760 -17.645 4.401 1.00 82.88 85 VAL A CA 1
ATOM 689 C C . VAL A 1 85 ? -16.985 -18.493 4.738 1.00 82.88 85 VAL A C 1
ATOM 691 O O . VAL A 1 85 ? -16.986 -19.686 4.451 1.00 82.88 85 VAL A O 1
ATOM 694 N N . ALA A 1 86 ? -18.031 -17.903 5.325 1.00 81.62 86 ALA A N 1
ATOM 695 C CA . ALA A 1 86 ? -19.261 -18.615 5.665 1.00 81.62 86 ALA A CA 1
ATOM 696 C C . ALA A 1 86 ? -20.031 -19.124 4.431 1.00 81.62 86 ALA A C 1
ATOM 698 O O . ALA A 1 86 ? -20.664 -20.180 4.495 1.00 81.62 86 ALA A O 1
ATOM 699 N N . GLU A 1 87 ? -19.974 -18.416 3.305 1.00 76.38 87 GLU A N 1
ATOM 700 C CA . GLU A 1 87 ? -20.545 -18.891 2.043 1.00 76.38 87 GLU A CA 1
ATOM 701 C C . GLU A 1 87 ? -19.720 -20.034 1.427 1.00 76.38 87 GLU A C 1
ATOM 703 O O . GLU A 1 87 ? -20.299 -21.005 0.928 1.00 76.38 87 GLU A O 1
ATOM 708 N N . GLU A 1 88 ? -18.388 -19.990 1.520 1.00 71.06 88 GLU A N 1
ATOM 709 C CA . GLU A 1 88 ? -17.516 -21.079 1.053 1.00 71.06 88 GLU A CA 1
ATOM 710 C C . GLU A 1 88 ? -17.758 -22.384 1.828 1.00 71.06 88 GLU A C 1
ATOM 712 O O . GLU A 1 88 ? -17.982 -23.432 1.222 1.00 71.06 88 GLU A O 1
ATOM 717 N N . ILE A 1 89 ? -17.817 -22.343 3.166 1.00 70.50 89 ILE A N 1
ATOM 718 C CA . ILE A 1 89 ? -18.125 -23.558 3.950 1.00 70.50 89 ILE A CA 1
ATOM 719 C C . ILE A 1 89 ? -19.548 -24.077 3.697 1.00 70.50 89 ILE A C 1
ATOM 721 O O . ILE A 1 89 ? -19.754 -25.289 3.647 1.00 70.50 89 ILE A O 1
ATOM 725 N N . SER A 1 90 ? -20.524 -23.188 3.490 1.00 62.69 90 SER A N 1
ATOM 726 C CA . SER A 1 90 ? -21.909 -23.573 3.187 1.00 62.69 90 SER A CA 1
ATOM 727 C C . SER A 1 90 ? -22.048 -24.228 1.806 1.00 62.69 90 SER A C 1
ATOM 729 O O . SER A 1 90 ? -22.848 -25.148 1.630 1.00 62.69 90 SER A O 1
ATOM 731 N N . SER A 1 91 ? -21.290 -23.767 0.811 1.00 56.88 91 SER A N 1
ATOM 732 C CA . SER A 1 91 ? -21.315 -24.325 -0.548 1.00 56.88 91 SER A CA 1
ATOM 733 C C . SER A 1 91 ? -20.550 -25.650 -0.667 1.00 56.88 91 SER A C 1
ATOM 735 O O . SER A 1 91 ? -20.891 -26.484 -1.512 1.00 56.88 91 SER A O 1
ATOM 737 N N . GLU A 1 92 ? -19.590 -25.909 0.224 1.00 53.50 92 GLU A N 1
ATOM 738 C CA . GLU A 1 92 ? -18.878 -27.189 0.298 1.00 53.50 92 GLU A CA 1
ATOM 739 C C . GLU A 1 92 ? -19.705 -28.300 0.988 1.00 53.50 92 GLU A C 1
ATOM 741 O O . GLU A 1 92 ? -19.588 -29.477 0.630 1.00 53.50 92 GLU A O 1
ATOM 746 N N . GLU A 1 93 ? -20.617 -27.950 1.908 1.00 51.84 93 GLU A N 1
ATOM 747 C CA . GLU A 1 93 ? -21.526 -28.913 2.559 1.00 51.84 93 GLU A CA 1
ATOM 748 C C . GLU A 1 93 ? -22.619 -29.467 1.618 1.00 51.84 93 GLU A C 1
ATOM 750 O O . GLU A 1 93 ? -23.066 -30.605 1.801 1.00 51.84 93 GLU A O 1
ATOM 755 N N . GLU A 1 94 ? -23.012 -28.753 0.554 1.00 45.25 94 GLU A N 1
ATOM 756 C CA . GLU A 1 94 ? -24.069 -29.221 -0.366 1.00 45.25 94 GLU A CA 1
ATOM 757 C C . GLU A 1 94 ? -23.618 -30.396 -1.266 1.00 45.25 94 GLU A C 1
ATOM 759 O O . GLU A 1 94 ? -24.444 -31.170 -1.759 1.00 45.25 94 GLU A O 1
ATOM 764 N N . LYS A 1 95 ? -22.305 -30.633 -1.420 1.00 45.69 95 LYS A N 1
ATOM 765 C CA . LYS A 1 95 ? -21.772 -31.844 -2.083 1.00 45.69 95 LYS A CA 1
ATOM 766 C C . LYS A 1 95 ? -21.541 -33.034 -1.146 1.00 45.69 95 LYS A C 1
ATOM 768 O O . LYS A 1 95 ? -21.135 -34.102 -1.610 1.00 45.69 95 LYS A O 1
ATOM 773 N N . GLY A 1 96 ? -21.854 -32.883 0.139 1.00 44.44 96 GLY A N 1
ATOM 774 C CA . GLY A 1 96 ? -21.716 -33.904 1.174 1.00 44.44 96 GLY A CA 1
ATOM 775 C C . GLY A 1 96 ? -23.024 -34.581 1.590 1.00 44.44 96 GLY A C 1
ATOM 776 O O . GLY A 1 96 ? -23.061 -35.199 2.647 1.00 44.44 96 GLY A O 1
ATOM 777 N N . ALA A 1 97 ? -24.104 -34.518 0.801 1.00 44.88 97 ALA A N 1
ATOM 778 C CA . ALA A 1 97 ? -25.368 -35.214 1.099 1.00 44.88 97 ALA A CA 1
ATOM 779 C C . ALA A 1 97 ? -25.307 -36.741 0.833 1.00 44.88 97 ALA A C 1
ATOM 781 O O . ALA A 1 97 ? -26.232 -37.342 0.287 1.00 44.88 97 ALA A O 1
ATOM 782 N N . GLY A 1 98 ? -24.196 -37.383 1.198 1.00 50.72 98 GLY A N 1
ATOM 783 C CA . GLY A 1 98 ? -23.974 -38.822 1.100 1.00 50.72 98 GLY A CA 1
ATOM 784 C C . GLY A 1 98 ? -24.056 -39.501 2.463 1.00 50.72 98 GLY A C 1
ATOM 785 O O . GLY A 1 98 ? -23.037 -39.932 2.984 1.00 50.72 98 GLY A O 1
ATOM 786 N N . GLY A 1 99 ? -25.269 -39.603 3.017 1.00 56.28 99 GLY A N 1
ATOM 787 C CA . GLY A 1 99 ? -25.614 -40.518 4.112 1.00 56.28 99 GLY A CA 1
ATOM 788 C C . GLY A 1 99 ? -25.007 -40.182 5.475 1.00 56.28 99 GLY A C 1
ATOM 789 O O . GLY A 1 99 ? -24.025 -40.790 5.898 1.00 56.28 99 GLY A O 1
ATOM 790 N N . ASN A 1 100 ? -25.649 -39.285 6.223 1.00 57.12 100 ASN A N 1
ATOM 791 C CA . ASN A 1 100 ? -25.397 -39.174 7.655 1.00 57.12 100 ASN A CA 1
ATOM 792 C C . ASN A 1 100 ? -25.999 -40.394 8.374 1.00 57.12 100 ASN A C 1
ATOM 794 O O . ASN A 1 100 ? -27.172 -40.408 8.730 1.00 57.12 100 ASN A O 1
ATOM 798 N N . ILE A 1 101 ? -25.193 -41.433 8.607 1.00 69.50 101 ILE A N 1
ATOM 799 C CA . ILE A 1 101 ? -25.577 -42.496 9.545 1.00 69.50 101 ILE A CA 1
ATOM 800 C C . ILE A 1 101 ? -25.880 -41.823 10.888 1.00 69.50 101 ILE A C 1
ATOM 802 O O . ILE A 1 101 ? -25.040 -41.116 11.455 1.00 69.50 101 ILE A O 1
ATOM 806 N N . SER A 1 102 ? -27.098 -42.007 11.387 1.00 80.00 102 SER A N 1
ATOM 807 C CA . SER A 1 102 ? -27.515 -41.421 12.652 1.00 80.00 102 SER A CA 1
ATOM 808 C C . SER A 1 102 ? -26.724 -42.042 13.805 1.00 80.00 102 SER A C 1
ATOM 810 O O . SER A 1 102 ? -26.370 -43.221 13.799 1.00 80.00 102 SER A O 1
ATOM 812 N N . SER A 1 103 ? -26.477 -41.267 14.865 1.00 67.62 103 SER A N 1
ATOM 813 C CA . SER A 1 103 ? -25.824 -41.792 16.077 1.00 67.62 103 SER A CA 1
ATOM 814 C C . SER A 1 103 ? -26.569 -43.000 16.675 1.00 67.62 103 SER A C 1
ATOM 816 O O . SER A 1 103 ? -25.958 -43.829 17.347 1.00 67.62 103 SER A O 1
ATOM 818 N N . ALA A 1 104 ? -27.875 -43.119 16.412 1.00 78.00 104 ALA A N 1
ATOM 819 C CA . ALA A 1 104 ? -28.672 -44.280 16.789 1.00 78.00 104 ALA A CA 1
ATOM 820 C C . ALA A 1 104 ? -28.262 -45.542 16.011 1.00 78.00 104 ALA A C 1
ATOM 822 O O . ALA A 1 104 ? -28.056 -46.586 16.623 1.00 78.00 104 ALA A O 1
ATOM 823 N N . GLU A 1 105 ? -28.057 -45.433 14.697 1.00 80.31 105 GLU A N 1
ATOM 824 C CA . GLU A 1 105 ? -27.599 -46.542 13.847 1.00 80.31 105 GLU A CA 1
ATOM 825 C C . GLU A 1 105 ? -26.167 -46.989 14.189 1.00 80.31 105 GLU A C 1
ATOM 827 O O . GLU A 1 105 ? -25.868 -48.180 14.153 1.00 80.31 105 GLU A O 1
ATOM 832 N N . ILE A 1 106 ? -25.290 -46.065 14.609 1.00 79.12 106 ILE A N 1
ATOM 833 C CA . ILE A 1 106 ? -23.931 -46.406 15.079 1.00 79.12 106 ILE A CA 1
ATOM 834 C C . ILE A 1 106 ? -23.982 -47.245 16.359 1.00 79.12 106 ILE A C 1
ATOM 836 O O . ILE A 1 106 ? -23.216 -48.195 16.510 1.00 79.12 106 ILE A O 1
ATOM 840 N N . LYS A 1 107 ? -24.879 -46.900 17.291 1.00 78.50 107 LYS A N 1
ATOM 841 C CA . LYS A 1 107 ? -25.002 -47.630 18.558 1.00 78.50 107 LYS A CA 1
ATOM 842 C C . LYS A 1 107 ? -25.424 -49.075 18.319 1.00 78.50 107 LYS A C 1
ATOM 844 O O . LYS A 1 107 ? -24.808 -49.958 18.898 1.00 78.50 107 LYS A O 1
ATOM 849 N N . GLU A 1 108 ? -26.391 -49.316 17.438 1.00 81.31 108 GLU A N 1
ATOM 850 C CA . GLU A 1 108 ? -26.859 -50.671 17.106 1.00 81.31 108 GLU A CA 1
ATOM 851 C C . GLU A 1 108 ? -25.748 -51.567 16.533 1.00 81.31 108 GLU A C 1
ATOM 853 O O . GLU A 1 108 ? -25.636 -52.730 16.909 1.00 81.31 108 GLU A O 1
ATOM 858 N N . LEU A 1 109 ? -24.857 -51.023 15.699 1.00 75.38 109 LEU A N 1
ATOM 859 C CA . LEU A 1 109 ? -23.736 -51.790 15.142 1.00 75.38 109 LEU A CA 1
ATOM 860 C C . LEU A 1 109 ? -22.679 -52.184 16.183 1.00 75.38 109 LEU A C 1
ATOM 862 O O . LEU A 1 109 ? -22.012 -53.199 16.012 1.00 75.38 109 LEU A O 1
ATOM 866 N N . CYS A 1 110 ? -22.506 -51.400 17.248 1.00 70.75 110 CYS A N 1
ATOM 867 C CA . CYS A 1 110 ? -21.529 -51.690 18.302 1.00 70.75 110 CYS A CA 1
ATOM 868 C C . CYS A 1 110 ? -22.036 -52.675 19.367 1.00 70.75 110 CYS A C 1
ATOM 870 O O . CYS A 1 110 ? -21.262 -53.058 20.245 1.00 70.75 110 CYS A O 1
ATOM 872 N N . PHE A 1 111 ? -23.315 -53.056 19.315 1.00 69.69 111 PHE A N 1
ATOM 873 C CA . PHE A 1 111 ? -23.929 -54.017 20.236 1.00 69.69 111 PHE A CA 1
ATOM 874 C C . PHE A 1 111 ? -24.290 -55.363 19.573 1.00 69.69 111 PHE A C 1
ATOM 876 O O . PHE A 1 111 ? -24.919 -56.200 20.223 1.00 69.69 111 PHE A O 1
ATOM 883 N N . LEU A 1 112 ? -23.855 -55.582 18.325 1.00 53.41 112 LEU A N 1
ATOM 884 C CA . LEU A 1 112 ? -23.808 -56.882 17.638 1.00 53.41 112 LEU A CA 1
ATOM 885 C C . LEU A 1 112 ? -22.439 -57.550 17.826 1.00 53.41 112 LEU A C 1
ATOM 887 O O . LEU A 1 112 ? -22.426 -58.790 17.998 1.00 53.41 112 LEU A O 1
#